Protein AF-A0A2A5EW44-F1 (afdb_monomer_lite)

Foldseek 3Di:
DAAPNDDADADDDPVLVVLLCVVCVVVVHDSNVVLNVLVVPDDPPDHSNVSSVVVSVVVVVVVPPPPD

Sequence (68 aa):
MTIAGHRTSITLEQPFWTALEEIASAENASVTELVRRIDAKREEQGSLTSAVRVFILKRLTVNTTPSA

Radius of gyration: 12.53 Å; chains: 1; bounding box: 23×43×26 Å

Structure (mmCIF, N/CA/C/O backbone):
data_AF-A0A2A5EW44-F1
#
_entry.id   AF-A0A2A5EW44-F1
#
loop_
_atom_site.group_PDB
_atom_site.id
_atom_site.type_symbol
_atom_site.label_atom_id
_atom_site.label_alt_id
_atom_site.label_comp_id
_atom_site.label_asym_id
_atom_site.label_entity_id
_atom_site.label_seq_id
_atom_site.pdbx_PDB_ins_code
_atom_site.Cartn_x
_atom_site.Cartn_y
_atom_site.Cartn_z
_atom_site.occupancy
_atom_site.B_iso_or_equiv
_atom_site.auth_seq_id
_atom_site.auth_comp_id
_atom_site.auth_asym_id
_atom_site.auth_atom_id
_atom_site.pdbx_PDB_model_num
ATOM 1 N N . MET A 1 1 ? 4.704 -13.002 -0.076 1.00 63.75 1 MET A N 1
ATOM 2 C CA . MET A 1 1 ? 3.285 -13.423 -0.019 1.00 63.75 1 MET A CA 1
ATOM 3 C C . MET A 1 1 ? 2.890 -14.027 -1.367 1.00 63.75 1 MET A C 1
ATOM 5 O O . MET A 1 1 ? 3.666 -13.897 -2.310 1.00 63.75 1 MET A O 1
ATOM 9 N N . THR A 1 2 ? 1.732 -14.675 -1.491 1.00 64.50 2 THR A N 1
ATOM 10 C CA . THR A 1 2 ? 1.244 -15.165 -2.795 1.00 64.50 2 THR A CA 1
ATOM 11 C C . THR A 1 2 ? 0.146 -14.242 -3.303 1.00 64.50 2 THR A C 1
ATOM 13 O O . THR A 1 2 ? -0.868 -14.069 -2.634 1.00 64.50 2 THR A O 1
ATOM 16 N N . ILE A 1 3 ? 0.349 -13.655 -4.480 1.00 65.56 3 ILE A N 1
ATOM 17 C CA . ILE A 1 3 ? -0.616 -12.771 -5.143 1.00 65.56 3 ILE A CA 1
ATOM 18 C C . ILE A 1 3 ? -0.911 -13.381 -6.508 1.00 65.56 3 ILE A C 1
ATOM 20 O O . ILE A 1 3 ? 0.014 -13.717 -7.236 1.00 65.56 3 ILE A O 1
ATOM 24 N N . ALA A 1 4 ? -2.194 -13.577 -6.826 1.00 60.62 4 ALA A N 1
ATOM 25 C CA . ALA A 1 4 ? -2.649 -14.141 -8.105 1.00 60.62 4 ALA A CA 1
ATOM 26 C C . ALA A 1 4 ? -1.952 -15.465 -8.515 1.00 60.62 4 ALA A C 1
ATOM 28 O O . ALA A 1 4 ? -1.723 -15.713 -9.689 1.00 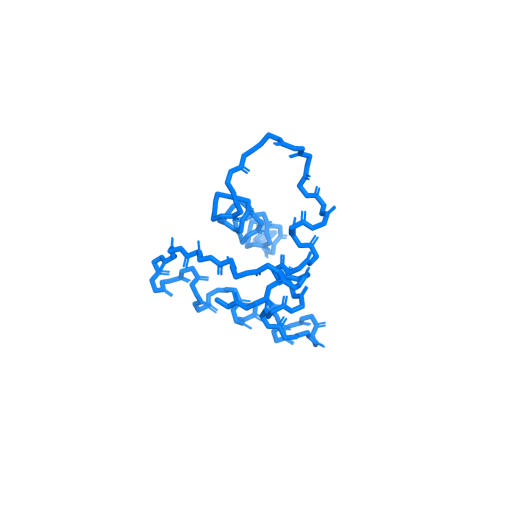60.62 4 ALA A O 1
ATOM 29 N N . GLY A 1 5 ? -1.577 -16.313 -7.548 1.00 63.94 5 GLY A N 1
ATOM 30 C CA . GLY A 1 5 ? -0.853 -17.567 -7.813 1.00 63.94 5 GLY A CA 1
ATOM 31 C C . GLY A 1 5 ? 0.657 -17.406 -8.038 1.00 63.94 5 GLY A C 1
ATOM 32 O O . GLY A 1 5 ? 1.381 -18.398 -8.018 1.00 63.94 5 GLY A O 1
ATOM 33 N N . HIS A 1 6 ? 1.162 -16.175 -8.144 1.00 68.88 6 HIS A N 1
ATOM 34 C CA . HIS A 1 6 ? 2.587 -15.879 -8.228 1.00 68.88 6 HIS A CA 1
ATOM 35 C C . HIS A 1 6 ? 3.158 -15.542 -6.848 1.00 68.88 6 HIS A C 1
ATOM 37 O O . HIS A 1 6 ? 2.610 -14.739 -6.078 1.00 68.88 6 HIS A O 1
ATOM 43 N N . ARG A 1 7 ? 4.305 -16.147 -6.518 1.00 61.75 7 ARG A N 1
ATOM 44 C CA . ARG A 1 7 ? 5.073 -15.759 -5.333 1.00 61.75 7 ARG A CA 1
ATOM 45 C C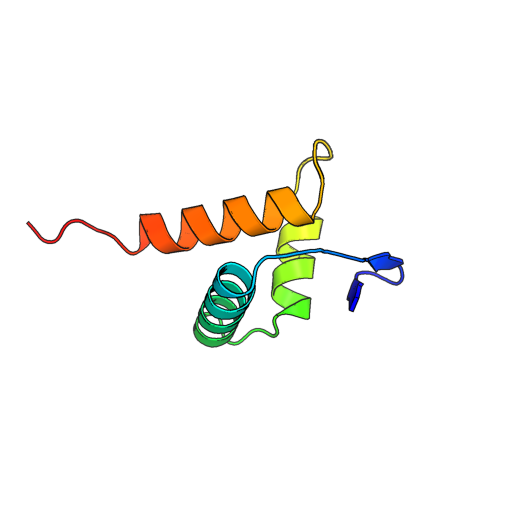 . ARG A 1 7 ? 5.593 -14.347 -5.562 1.00 61.75 7 ARG A C 1
ATOM 47 O O . ARG A 1 7 ? 6.535 -14.140 -6.317 1.00 61.75 7 ARG A O 1
ATOM 54 N N . THR A 1 8 ? 4.979 -13.389 -4.883 1.00 71.38 8 THR A N 1
ATOM 55 C CA . THR A 1 8 ? 5.353 -11.985 -4.990 1.00 71.38 8 THR A CA 1
ATOM 56 C C . THR A 1 8 ? 6.098 -11.585 -3.728 1.00 71.38 8 THR A C 1
ATOM 58 O O . THR A 1 8 ? 5.574 -11.665 -2.607 1.00 71.38 8 THR A O 1
ATOM 61 N N . SER A 1 9 ? 7.363 -11.216 -3.909 1.00 73.12 9 SER A N 1
ATOM 62 C CA . SER A 1 9 ? 8.214 -10.723 -2.833 1.00 73.12 9 SER A CA 1
ATOM 63 C C . SER A 1 9 ? 8.255 -9.205 -2.918 1.00 73.12 9 SER A C 1
ATOM 65 O O . SER A 1 9 ? 8.833 -8.660 -3.853 1.00 73.12 9 SER A O 1
ATOM 67 N N . ILE A 1 10 ? 7.614 -8.534 -1.962 1.00 84.94 10 ILE A N 1
ATOM 68 C CA . ILE A 1 10 ? 7.762 -7.091 -1.770 1.00 84.94 10 ILE A CA 1
ATOM 69 C C . ILE A 1 10 ? 8.613 -6.853 -0.530 1.00 84.94 10 ILE A C 1
ATOM 71 O O . ILE A 1 10 ? 8.432 -7.524 0.486 1.00 84.94 10 ILE A O 1
ATOM 75 N N . THR A 1 11 ? 9.530 -5.898 -0.632 1.00 89.19 11 THR A N 1
ATOM 76 C CA . THR A 1 11 ? 10.376 -5.459 0.478 1.00 89.19 11 THR A CA 1
ATOM 77 C C . THR A 1 11 ? 9.963 -4.042 0.829 1.00 89.19 11 THR A C 1
ATOM 79 O O . THR A 1 11 ? 10.248 -3.113 0.075 1.00 89.19 11 THR A O 1
ATOM 82 N N . LEU A 1 12 ? 9.264 -3.892 1.950 1.00 90.69 12 LEU A N 1
ATOM 83 C CA . LEU A 1 12 ? 8.817 -2.609 2.482 1.00 90.69 12 LEU A CA 1
ATOM 84 C C . LEU A 1 12 ? 9.463 -2.364 3.842 1.00 90.69 12 LEU A C 1
ATOM 86 O O . LEU A 1 12 ? 9.704 -3.297 4.609 1.00 90.69 12 LEU A O 1
ATOM 90 N N . GLU A 1 13 ? 9.732 -1.100 4.124 1.00 94.88 13 GLU A N 1
ATOM 91 C CA . GLU A 1 13 ? 10.190 -0.628 5.418 1.00 94.88 13 GLU A CA 1
ATOM 92 C C . GLU A 1 13 ? 9.054 -0.752 6.444 1.00 94.88 13 GLU A C 1
ATOM 94 O O . GLU A 1 13 ? 7.877 -0.619 6.100 1.00 94.88 13 GLU A O 1
ATOM 99 N N . GLN A 1 14 ? 9.398 -0.976 7.715 1.00 93.56 14 GLN A N 1
ATOM 100 C CA . GLN A 1 14 ? 8.420 -1.206 8.786 1.00 93.56 14 GLN A CA 1
ATOM 101 C C . GLN A 1 14 ? 7.290 -0.154 8.846 1.00 93.56 14 GLN A C 1
ATOM 103 O O . GLN A 1 14 ? 6.134 -0.562 8.944 1.00 93.56 14 GLN A O 1
ATOM 108 N N . PRO A 1 15 ? 7.554 1.166 8.711 1.00 94.25 15 PRO A N 1
ATOM 109 C CA . PRO A 1 15 ? 6.485 2.168 8.733 1.00 94.25 15 PRO A CA 1
ATOM 110 C C . PRO A 1 15 ? 5.469 2.008 7.594 1.00 94.25 15 PRO A C 1
ATOM 112 O O . PRO A 1 15 ? 4.285 2.273 7.783 1.00 94.25 15 PRO A O 1
ATOM 115 N N . PHE A 1 16 ? 5.904 1.542 6.417 1.00 95.06 16 PHE A N 1
ATOM 116 C CA . PHE A 1 16 ? 4.990 1.279 5.305 1.00 95.06 16 PHE A CA 1
ATOM 117 C C . PHE A 1 16 ? 4.122 0.052 5.569 1.00 95.06 16 PHE A C 1
ATOM 119 O O . PHE A 1 16 ? 2.958 0.061 5.182 1.00 95.06 16 PHE A O 1
ATOM 126 N N . TRP A 1 17 ? 4.649 -0.983 6.231 1.00 94.94 17 TRP A N 1
ATOM 127 C CA . TRP A 1 17 ? 3.833 -2.130 6.633 1.00 94.94 17 TRP A CA 1
ATOM 128 C C . TRP A 1 17 ? 2.734 -1.724 7.608 1.00 94.94 17 TRP A C 1
ATOM 130 O O . TRP A 1 17 ? 1.575 -2.036 7.358 1.00 94.94 17 TRP A O 1
ATOM 140 N N . THR A 1 18 ? 3.078 -0.958 8.642 1.00 95.56 18 THR A N 1
ATOM 141 C CA . THR A 1 18 ? 2.103 -0.453 9.616 1.00 95.56 18 THR A CA 1
ATOM 142 C C . THR A 1 18 ? 1.018 0.389 8.944 1.00 95.56 18 THR A C 1
ATOM 144 O O . THR A 1 18 ? -0.165 0.107 9.109 1.00 95.56 18 THR A O 1
ATOM 147 N N . ALA A 1 19 ? 1.392 1.352 8.095 1.00 95.56 19 ALA A N 1
ATOM 148 C CA . ALA A 1 19 ? 0.410 2.163 7.372 1.00 95.56 19 ALA A CA 1
ATOM 149 C C . ALA A 1 19 ? -0.465 1.324 6.420 1.00 95.56 19 ALA A C 1
ATOM 151 O O . ALA A 1 19 ? -1.657 1.584 6.261 1.00 95.56 19 ALA A O 1
ATOM 152 N N . LEU A 1 20 ? 0.105 0.300 5.778 1.00 95.06 20 LEU A N 1
ATOM 153 C CA . LEU A 1 20 ? -0.642 -0.601 4.901 1.00 95.06 20 LEU A CA 1
ATOM 154 C C . LEU A 1 20 ? -1.666 -1.441 5.677 1.00 95.06 20 LEU A C 1
ATOM 156 O O . LEU A 1 20 ? -2.775 -1.644 5.186 1.00 95.06 20 LEU A O 1
ATOM 160 N N . GLU A 1 21 ? -1.304 -1.915 6.869 1.00 95.31 21 GLU A N 1
ATOM 161 C CA . GLU A 1 21 ? -2.192 -2.637 7.787 1.00 95.31 21 GLU A CA 1
ATOM 162 C C . GLU A 1 21 ? -3.335 -1.745 8.284 1.00 95.31 21 GLU A C 1
ATOM 164 O O . GLU A 1 21 ? -4.492 -2.166 8.261 1.00 95.31 21 GLU A O 1
ATOM 169 N N . GLU A 1 22 ? -3.038 -0.499 8.657 1.00 95.62 22 GLU A N 1
ATOM 170 C CA . GLU A 1 22 ? -4.041 0.488 9.072 1.00 95.62 22 GLU A CA 1
ATOM 171 C C . GLU A 1 22 ? -5.043 0.789 7.953 1.00 95.62 22 GLU A C 1
ATOM 173 O O . GLU A 1 22 ? -6.254 0.760 8.177 1.00 95.62 22 GLU A O 1
ATOM 178 N N . ILE A 1 23 ? -4.557 1.013 6.727 1.00 95.00 23 ILE A N 1
ATOM 179 C CA . ILE A 1 23 ? -5.422 1.251 5.564 1.00 95.00 23 ILE A CA 1
ATOM 180 C C . ILE A 1 23 ? -6.269 0.011 5.259 1.00 95.00 23 ILE A C 1
ATOM 182 O O . ILE A 1 23 ? -7.466 0.134 4.999 1.00 95.00 23 ILE A O 1
ATOM 186 N N . ALA A 1 24 ? -5.678 -1.186 5.300 1.00 95.38 24 ALA A N 1
ATOM 187 C CA . ALA A 1 24 ? -6.407 -2.428 5.065 1.00 95.38 24 ALA A CA 1
ATOM 188 C C . ALA A 1 24 ? -7.527 -2.626 6.102 1.00 95.38 24 ALA A C 1
ATOM 190 O O . ALA A 1 24 ? -8.661 -2.927 5.729 1.00 95.38 24 ALA A O 1
ATOM 191 N N . SER A 1 25 ? -7.231 -2.364 7.379 1.00 95.19 25 SER A N 1
ATOM 192 C CA . SER A 1 25 ? -8.205 -2.392 8.475 1.00 95.19 25 SER A CA 1
ATOM 193 C C . SER A 1 25 ? -9.340 -1.385 8.256 1.00 95.19 25 SER A C 1
ATOM 195 O O . SER A 1 25 ? -10.513 -1.754 8.312 1.00 95.19 25 SER A O 1
ATOM 197 N N . ALA A 1 26 ? -9.012 -0.139 7.897 1.00 94.25 26 ALA A N 1
ATOM 198 C CA . ALA A 1 26 ? -10.000 0.898 7.596 1.00 94.25 26 ALA A CA 1
ATOM 199 C C . ALA A 1 26 ? -10.910 0.536 6.402 1.00 94.25 26 ALA A C 1
ATOM 201 O O . ALA A 1 26 ? -12.089 0.887 6.387 1.00 94.25 26 ALA A O 1
ATOM 202 N N . GLU A 1 27 ? -10.390 -0.201 5.416 1.00 93.31 27 GLU A N 1
ATOM 203 C CA . GLU A 1 27 ? -11.144 -0.688 4.253 1.00 93.31 27 GLU A CA 1
ATOM 204 C C . GLU A 1 27 ? -11.850 -2.041 4.481 1.00 93.31 27 GLU A C 1
ATOM 206 O O . GLU A 1 27 ? -12.450 -2.572 3.544 1.00 93.31 27 GLU A O 1
ATOM 211 N N . ASN A 1 28 ? -11.805 -2.609 5.696 1.00 95.00 28 ASN A N 1
ATOM 212 C CA . ASN A 1 28 ? -12.299 -3.962 6.002 1.00 95.00 28 ASN A CA 1
ATOM 213 C C . ASN A 1 28 ? -11.749 -5.029 5.030 1.00 95.00 28 ASN A C 1
ATOM 215 O O . ASN A 1 28 ? -12.454 -5.947 4.603 1.00 95.00 28 ASN A O 1
ATOM 219 N N . ALA A 1 29 ? -10.478 -4.896 4.653 1.00 94.38 29 ALA A N 1
ATOM 220 C CA . ALA A 1 29 ? -9.780 -5.784 3.734 1.00 94.38 29 ALA A CA 1
ATOM 221 C C . ALA A 1 29 ? -8.537 -6.390 4.399 1.00 94.38 29 ALA A C 1
ATOM 223 O O . ALA A 1 29 ? -7.967 -5.839 5.335 1.00 94.38 29 ALA A O 1
ATOM 224 N N . SER A 1 30 ? -8.070 -7.533 3.890 1.00 94.94 30 SER A N 1
ATOM 225 C CA . SER A 1 30 ? -6.753 -8.045 4.276 1.00 94.94 30 SER A CA 1
ATOM 226 C C . SER A 1 30 ? -5.650 -7.295 3.528 1.00 94.94 30 SER A C 1
ATOM 228 O O . SER A 1 30 ? -5.849 -6.851 2.396 1.00 94.94 30 SER A O 1
ATOM 230 N N . VAL A 1 31 ? -4.448 -7.231 4.108 1.00 92.94 31 VAL A N 1
ATOM 231 C CA . VAL A 1 31 ? -3.262 -6.678 3.427 1.00 92.94 31 VAL A CA 1
ATOM 232 C C . VAL A 1 31 ? -3.031 -7.365 2.078 1.00 92.94 31 VAL A C 1
ATOM 234 O O . VAL A 1 31 ? -2.733 -6.708 1.089 1.00 92.94 31 VA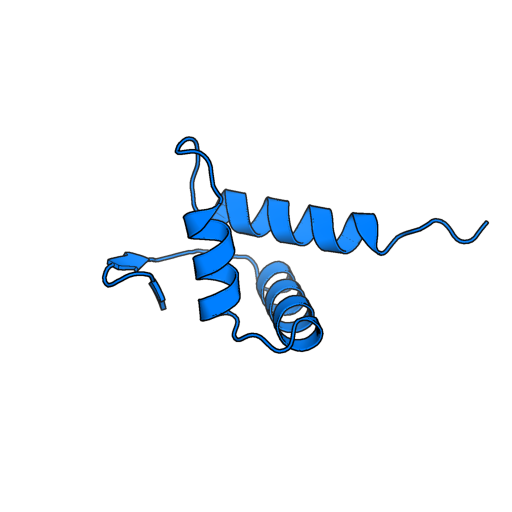L A O 1
ATOM 237 N N . THR A 1 32 ? -3.231 -8.683 1.999 1.00 91.69 32 THR A N 1
ATOM 238 C CA . THR A 1 32 ? -3.064 -9.429 0.739 1.00 91.69 32 THR A CA 1
ATOM 239 C C . THR A 1 32 ? -4.079 -8.998 -0.319 1.00 91.69 32 THR A C 1
ATOM 241 O O . THR A 1 32 ? -3.715 -8.830 -1.481 1.00 91.69 32 THR A O 1
ATOM 244 N N . GLU A 1 33 ? -5.339 -8.795 0.067 1.00 92.12 33 GLU A N 1
ATOM 245 C CA . GLU A 1 33 ? -6.382 -8.325 -0.846 1.00 92.12 33 GLU A CA 1
ATOM 246 C C . GLU A 1 33 ? -6.119 -6.884 -1.299 1.00 92.12 33 GLU A C 1
ATOM 248 O O . GLU A 1 33 ? -6.223 -6.580 -2.486 1.00 92.12 33 GLU A O 1
ATOM 253 N N . LEU A 1 34 ? -5.685 -6.011 -0.389 1.00 92.88 34 LEU A N 1
ATOM 254 C CA . LEU A 1 34 ? -5.308 -4.642 -0.722 1.00 92.88 34 LEU A CA 1
ATOM 255 C C . LEU A 1 34 ? -4.132 -4.603 -1.705 1.00 92.88 34 LEU A C 1
ATOM 257 O O . LEU A 1 34 ? -4.199 -3.926 -2.731 1.00 92.88 34 LEU A O 1
ATOM 261 N N . VAL A 1 35 ? -3.082 -5.386 -1.449 1.00 91.94 35 VAL A N 1
ATOM 262 C CA . VAL A 1 35 ? -1.931 -5.480 -2.351 1.00 91.94 35 VAL A CA 1
ATOM 263 C C . VAL A 1 35 ? -2.342 -6.083 -3.696 1.00 91.94 35 VAL A C 1
ATOM 265 O O . VAL A 1 35 ? -1.901 -5.576 -4.720 1.00 91.94 35 VAL A O 1
ATOM 268 N N . ARG A 1 36 ? -3.239 -7.080 -3.740 1.00 91.12 36 ARG A N 1
ATOM 269 C CA . ARG A 1 36 ? -3.794 -7.602 -5.003 1.00 91.12 36 ARG A CA 1
ATOM 270 C C . ARG A 1 36 ? -4.536 -6.518 -5.789 1.00 91.12 36 ARG A C 1
ATOM 272 O O . ARG A 1 36 ? -4.388 -6.451 -7.003 1.00 91.12 36 ARG A O 1
ATOM 279 N N . ARG A 1 37 ? -5.319 -5.660 -5.129 1.00 91.56 37 ARG A N 1
ATOM 280 C CA . ARG A 1 37 ? -6.014 -4.540 -5.789 1.00 91.56 37 ARG A CA 1
ATOM 281 C C . ARG A 1 37 ? -5.034 -3.514 -6.350 1.00 91.56 37 ARG A C 1
ATOM 283 O O . ARG A 1 37 ? -5.266 -3.000 -7.439 1.00 91.56 37 ARG A O 1
ATOM 290 N N . ILE A 1 38 ? -3.959 -3.219 -5.620 1.00 91.44 38 ILE A N 1
ATOM 291 C CA . ILE A 1 38 ? -2.882 -2.335 -6.089 1.00 91.44 38 ILE A CA 1
ATOM 292 C C . ILE A 1 38 ? -2.176 -2.968 -7.291 1.00 91.44 38 ILE A C 1
ATOM 294 O O . ILE A 1 38 ? -1.975 -2.299 -8.299 1.00 91.44 38 ILE A O 1
ATOM 298 N N . ASP A 1 39 ? -1.862 -4.260 -7.203 1.00 89.25 39 ASP A N 1
ATOM 299 C CA . ASP A 1 39 ? -1.266 -5.047 -8.278 1.00 89.25 39 ASP A CA 1
ATOM 300 C C . ASP A 1 39 ? -2.155 -4.990 -9.536 1.00 89.25 39 ASP A C 1
ATOM 302 O O . ASP A 1 39 ? -1.700 -4.556 -10.587 1.00 89.25 39 ASP A O 1
ATOM 306 N N . ALA A 1 40 ? -3.451 -5.277 -9.423 1.00 88.19 40 ALA A N 1
ATOM 307 C CA . ALA A 1 40 ? -4.380 -5.264 -10.556 1.00 88.19 40 ALA A CA 1
ATOM 308 C C . ALA A 1 40 ? -4.600 -3.876 -11.190 1.00 88.19 40 ALA A C 1
ATOM 310 O O . ALA A 1 40 ? -4.992 -3.793 -12.349 1.00 88.19 40 ALA A O 1
ATOM 311 N N . LYS A 1 41 ? -4.391 -2.790 -10.434 1.00 86.44 41 LYS A N 1
ATOM 312 C CA . LYS A 1 41 ? -4.586 -1.407 -10.903 1.00 86.44 41 LYS A CA 1
ATOM 313 C C . LYS A 1 41 ? -3.310 -0.733 -11.396 1.00 86.44 41 LYS A C 1
ATOM 315 O O . LYS A 1 41 ? -3.402 0.372 -11.928 1.00 86.44 41 LYS A O 1
ATOM 320 N N . ARG A 1 42 ? -2.132 -1.324 -11.177 1.00 80.94 42 ARG A N 1
ATOM 321 C CA . ARG A 1 42 ? -0.892 -0.741 -11.692 1.00 80.94 42 ARG A CA 1
ATOM 322 C C . ARG A 1 42 ? -0.896 -0.886 -13.216 1.00 80.94 42 ARG A C 1
ATOM 324 O O . ARG A 1 42 ? -0.993 -1.997 -13.727 1.00 80.94 42 ARG A O 1
ATOM 331 N N . GLU A 1 43 ? -0.812 0.227 -13.938 1.00 68.00 43 GLU A N 1
ATOM 332 C CA . GLU A 1 43 ? -0.420 0.188 -15.350 1.00 68.00 43 GLU A CA 1
ATOM 333 C C . GLU A 1 43 ? 0.984 -0.435 -15.412 1.00 68.00 43 GLU A C 1
ATOM 335 O O . GLU A 1 43 ? 1.769 -0.248 -14.481 1.00 68.00 43 GLU A O 1
ATOM 340 N N . GLU A 1 44 ? 1.291 -1.227 -16.444 1.00 60.69 44 GLU A N 1
ATOM 341 C CA . GLU A 1 44 ? 2.408 -2.200 -16.501 1.00 60.69 44 GLU A CA 1
ATOM 342 C C . GLU A 1 44 ? 3.824 -1.650 -16.198 1.00 60.69 44 GLU A C 1
ATOM 344 O O . GLU A 1 44 ? 4.797 -2.403 -16.129 1.00 60.69 44 GLU A O 1
ATOM 349 N N . GLN A 1 45 ? 3.973 -0.345 -15.982 1.00 58.22 45 GLN A N 1
ATOM 350 C CA . GLN A 1 45 ? 5.230 0.320 -15.685 1.00 58.22 45 GLN A CA 1
ATOM 351 C C . GLN A 1 45 ? 5.453 0.471 -14.171 1.00 58.22 45 GLN A C 1
ATOM 353 O O . GLN A 1 45 ? 5.036 1.443 -13.543 1.00 58.22 45 GLN A O 1
ATOM 358 N N . GLY A 1 46 ? 6.178 -0.482 -13.576 1.00 72.31 46 GLY A N 1
ATOM 359 C CA . GLY A 1 46 ? 6.777 -0.322 -12.246 1.00 72.31 46 GLY A CA 1
ATOM 360 C C . GLY A 1 46 ? 6.756 -1.568 -11.359 1.00 72.31 46 GLY A C 1
ATOM 361 O O . GLY A 1 46 ? 6.029 -2.532 -11.591 1.00 72.31 46 GLY A O 1
ATOM 362 N N . SER A 1 47 ? 7.569 -1.545 -10.296 1.00 88.56 47 SER A N 1
ATOM 363 C CA . SER A 1 47 ? 7.571 -2.610 -9.285 1.00 88.56 47 SER A CA 1
ATOM 364 C C . SER A 1 47 ? 6.343 -2.510 -8.372 1.00 88.56 47 SER A C 1
ATOM 366 O O . SER A 1 47 ? 5.925 -1.408 -8.006 1.00 88.56 47 SER A O 1
ATOM 368 N N . LEU A 1 48 ? 5.805 -3.655 -7.932 1.00 89.19 48 LEU A N 1
ATOM 369 C CA . LEU A 1 48 ? 4.703 -3.684 -6.963 1.00 89.19 48 LEU A CA 1
ATOM 370 C C . LEU A 1 48 ? 5.070 -2.953 -5.665 1.00 89.19 48 LEU A C 1
ATOM 372 O O . LEU A 1 48 ? 4.249 -2.233 -5.109 1.00 89.19 48 LEU A O 1
ATOM 376 N N . THR A 1 49 ? 6.317 -3.078 -5.207 1.00 91.69 49 THR A N 1
ATOM 377 C CA . THR A 1 49 ? 6.810 -2.370 -4.020 1.00 91.69 49 THR A CA 1
ATOM 378 C C . THR A 1 49 ? 6.658 -0.854 -4.168 1.00 91.69 49 THR A C 1
ATOM 380 O O . THR A 1 49 ? 6.139 -0.192 -3.270 1.00 91.69 49 THR A O 1
ATOM 383 N N . SER A 1 50 ? 7.064 -0.295 -5.312 1.00 91.12 50 SER A N 1
ATOM 384 C CA . SER A 1 50 ? 6.909 1.137 -5.591 1.00 91.12 50 SER A CA 1
ATOM 385 C C . SER A 1 50 ? 5.434 1.537 -5.666 1.00 91.12 50 SER A C 1
ATOM 387 O O . SER A 1 50 ? 5.051 2.554 -5.092 1.00 91.12 50 SER A O 1
ATOM 389 N N . ALA A 1 51 ? 4.596 0.719 -6.311 1.00 92.00 51 ALA A N 1
ATOM 390 C CA . ALA A 1 51 ? 3.158 0.963 -6.403 1.00 92.00 51 ALA A CA 1
ATOM 391 C C . ALA A 1 51 ? 2.484 0.992 -5.019 1.00 92.00 51 ALA A C 1
ATOM 393 O O . ALA A 1 51 ? 1.678 1.881 -4.746 1.00 92.00 51 ALA A O 1
ATOM 394 N N . VAL A 1 52 ? 2.864 0.079 -4.118 1.00 93.25 52 VAL A N 1
ATOM 395 C CA . VAL A 1 52 ? 2.361 0.046 -2.736 1.00 93.25 52 VAL A CA 1
ATOM 396 C C . VAL A 1 52 ? 2.775 1.300 -1.963 1.00 93.25 52 VAL A C 1
ATOM 398 O O . VAL A 1 52 ? 1.923 1.920 -1.330 1.00 93.25 52 VAL A O 1
ATOM 401 N N . ARG A 1 53 ? 4.039 1.739 -2.061 1.00 93.19 53 ARG A N 1
ATOM 402 C CA . ARG A 1 53 ? 4.494 2.985 -1.409 1.00 93.19 53 ARG A CA 1
ATOM 403 C C . ARG A 1 53 ? 3.705 4.206 -1.889 1.00 93.19 53 ARG A C 1
ATOM 405 O O . ARG A 1 53 ? 3.251 5.001 -1.070 1.00 93.19 53 ARG A O 1
ATOM 412 N N . VAL A 1 54 ? 3.498 4.338 -3.203 1.00 92.50 54 VAL A N 1
ATOM 413 C CA . VAL A 1 54 ? 2.715 5.442 -3.790 1.00 92.50 54 VAL A CA 1
ATOM 414 C C . VAL A 1 54 ? 1.251 5.378 -3.357 1.00 92.50 54 VAL A C 1
ATOM 416 O O . VAL A 1 54 ? 0.653 6.414 -3.070 1.00 92.50 54 VAL A O 1
ATOM 419 N N . PHE A 1 55 ? 0.665 4.182 -3.288 1.00 92.88 55 PHE A N 1
ATOM 420 C CA . PHE A 1 55 ? -0.701 4.000 -2.805 1.00 92.88 55 PHE A CA 1
ATOM 421 C C . PHE A 1 55 ? -0.860 4.468 -1.352 1.00 92.88 55 PHE A C 1
ATOM 423 O O . PHE A 1 55 ? -1.767 5.252 -1.068 1.00 92.88 55 PHE A O 1
ATOM 430 N N . ILE A 1 56 ? 0.041 4.042 -0.459 1.00 94.19 56 ILE A N 1
ATOM 431 C CA . ILE A 1 56 ? 0.051 4.459 0.951 1.00 94.19 56 ILE A CA 1
ATOM 432 C C . ILE A 1 56 ? 0.168 5.982 1.046 1.00 94.19 56 ILE A C 1
ATOM 434 O O . ILE A 1 56 ? -0.650 6.613 1.710 1.00 94.19 56 ILE A O 1
ATOM 438 N N . LEU A 1 57 ? 1.123 6.582 0.323 1.00 93.38 57 LEU A N 1
ATOM 439 C CA . LEU A 1 57 ? 1.307 8.034 0.306 1.00 93.38 57 LEU A CA 1
ATOM 440 C C . LEU A 1 57 ? 0.016 8.758 -0.101 1.00 93.38 57 LEU A C 1
ATOM 442 O O . LEU A 1 57 ? -0.443 9.638 0.618 1.00 93.38 57 LEU A O 1
ATOM 446 N N . LYS A 1 58 ? -0.618 8.347 -1.207 1.00 91.31 58 LYS A N 1
ATOM 447 C CA . LYS A 1 58 ? -1.881 8.945 -1.673 1.00 91.31 58 LYS A CA 1
ATOM 448 C C . LYS A 1 58 ? -2.994 8.834 -0.631 1.00 91.31 58 LYS A C 1
ATOM 450 O O . LYS A 1 58 ? -3.732 9.794 -0.436 1.00 91.31 58 LYS A O 1
ATOM 455 N N . ARG A 1 59 ? -3.121 7.688 0.044 1.00 91.06 59 ARG A N 1
ATOM 456 C CA . ARG A 1 59 ? -4.140 7.481 1.085 1.00 91.06 59 ARG A CA 1
ATOM 457 C C . ARG A 1 59 ? -3.918 8.374 2.302 1.00 91.06 59 ARG A C 1
ATOM 459 O O . ARG A 1 59 ? -4.883 8.936 2.809 1.00 91.06 59 ARG A O 1
ATOM 466 N N . LEU A 1 60 ? -2.671 8.548 2.731 1.00 88.88 60 LEU A N 1
ATOM 467 C CA . LEU A 1 60 ? -2.343 9.405 3.870 1.00 88.88 60 LEU A CA 1
ATOM 468 C C . LEU A 1 60 ? -2.484 10.896 3.528 1.00 88.88 60 LEU A C 1
ATOM 470 O O . LEU A 1 60 ? -3.020 11.650 4.332 1.00 88.88 60 LEU A O 1
ATOM 474 N N . THR A 1 61 ? -2.088 11.318 2.322 1.00 85.44 61 THR A N 1
ATOM 475 C CA . THR A 1 61 ? -2.198 12.721 1.886 1.00 85.44 61 THR A CA 1
ATOM 476 C C . THR A 1 61 ? -3.645 13.160 1.629 1.00 85.44 61 THR A C 1
ATOM 478 O O . THR A 1 61 ? -3.985 14.314 1.871 1.00 85.44 61 THR A O 1
ATOM 481 N N . VAL A 1 62 ? -4.524 12.264 1.169 1.00 68.06 62 VAL A N 1
ATOM 482 C CA . VAL A 1 62 ? -5.955 12.585 0.980 1.00 68.06 62 VAL A CA 1
ATOM 483 C C . VAL A 1 62 ? -6.698 12.691 2.319 1.00 68.06 62 VAL A C 1
ATOM 485 O O . VAL A 1 62 ? -7.666 13.438 2.414 1.00 68.06 62 VAL A O 1
ATOM 488 N N . ASN A 1 63 ? -6.224 12.011 3.366 1.00 58.12 63 ASN A N 1
ATOM 489 C 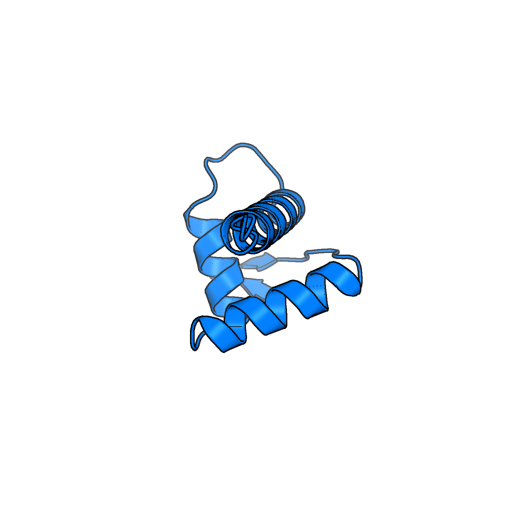CA . ASN A 1 63 ? -6.785 12.132 4.716 1.00 58.12 63 ASN A CA 1
ATOM 490 C C . ASN A 1 63 ? -6.254 13.356 5.481 1.00 58.12 63 ASN A C 1
ATOM 492 O O . ASN A 1 63 ? -6.843 13.753 6.483 1.00 58.12 63 ASN A O 1
ATOM 496 N N . THR A 1 64 ? -5.182 13.991 5.002 1.00 54.44 64 THR A N 1
A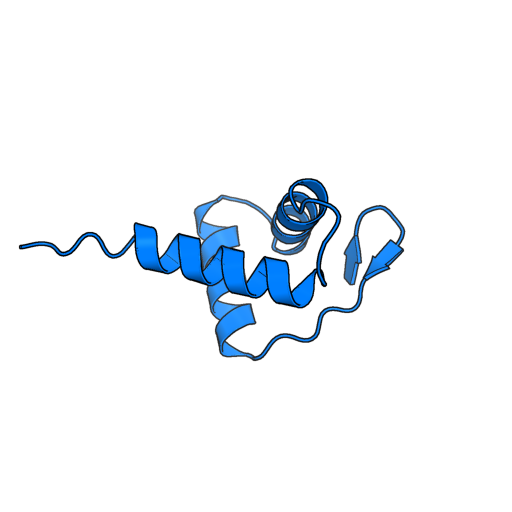TOM 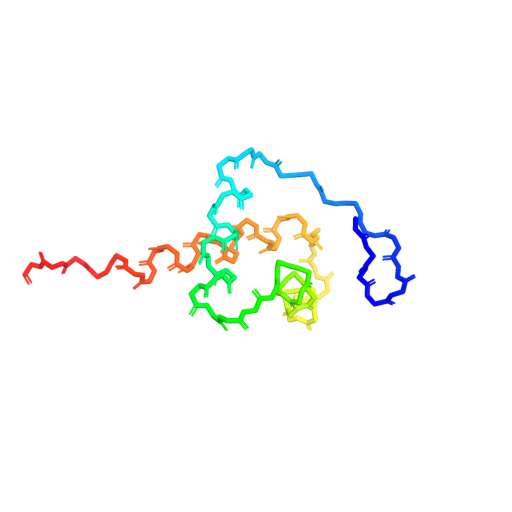497 C CA . THR A 1 64 ? -4.769 15.324 5.449 1.00 54.44 64 THR A CA 1
ATOM 498 C C . THR A 1 64 ? -5.501 16.392 4.646 1.00 54.44 64 THR A C 1
ATOM 500 O O . THR A 1 64 ? -4.891 17.148 3.893 1.00 54.44 64 THR A O 1
ATOM 503 N N . THR A 1 65 ? -6.822 16.484 4.805 1.00 49.28 65 THR A N 1
ATOM 504 C CA . THR A 1 65 ? -7.475 17.778 4.593 1.00 49.28 65 THR A CA 1
ATOM 505 C C . THR A 1 65 ? -6.851 18.729 5.618 1.00 49.28 65 THR A C 1
ATOM 507 O O . THR A 1 65 ? -6.921 18.425 6.813 1.00 49.28 65 THR A O 1
ATOM 510 N N . PRO A 1 66 ? -6.202 19.837 5.219 1.00 50.34 66 PRO A N 1
ATOM 511 C CA . PRO A 1 66 ? -5.858 20.874 6.174 1.00 50.34 66 PRO A CA 1
ATOM 512 C C . PRO A 1 66 ? -7.183 21.385 6.738 1.00 50.34 66 PRO A C 1
ATOM 514 O O . PRO A 1 66 ? -7.944 22.055 6.047 1.00 50.34 66 PRO A O 1
ATOM 517 N N . SER A 1 67 ? -7.496 20.990 7.970 1.00 44.59 67 SER A N 1
ATOM 518 C CA . SER A 1 67 ? -8.501 21.678 8.767 1.00 44.59 67 SER A CA 1
ATOM 519 C C . SER A 1 67 ? -7.933 23.067 9.046 1.00 44.59 67 SER A C 1
ATOM 521 O O . SER A 1 67 ? -7.149 23.239 9.978 1.00 44.59 67 SER A O 1
ATOM 523 N N . ALA A 1 68 ? -8.269 24.017 8.179 1.00 42.72 68 ALA A N 1
ATOM 524 C CA . ALA A 1 68 ? -8.120 25.451 8.373 1.00 42.72 68 ALA A CA 1
ATOM 525 C C . ALA A 1 68 ? -9.492 26.091 8.155 1.00 42.72 68 ALA A C 1
ATOM 527 O O . ALA A 1 68 ? -10.176 25.676 7.190 1.00 42.72 68 ALA A O 1
#

Secondary structure (DSSP, 8-state):
-EETTEE------HHHHHHHHHHHHHTT--HHHHHHHHHHHS-SSS-HHHHHHHHHHHHHHHH-----

pLDDT: mean 82.96, std 15.16, range [42.72, 95.62]